Protein 5Y5E (pdb70)

Foldseek 3Di:
DVLQVLLCVLAVDGSLQQCQFFQQRHPDGWADGPDQLSVLRVQLVVLCVVLVVVVADLVPADWDWDQDPVGIDTGDPDPSNRSSVVSSRSSSVSCNVCSVPRDSCRRVNPNVPRHHGGDDD

Organism: Homo sapiens (NCBI:txid9606)

Structure (mmCIF, N/CA/C/O backbone):
data_5Y5E
#
_entry.id   5Y5E
#
_cell.length_a   48.726
_cell.length_b   61.063
_cell.length_c   63.356
_cell.angle_alpha   90.000
_cell.angle_beta   90.000
_cell.angle_gamma   90.000
#
_symmetry.space_group_name_H-M   'P 21 2 2'
#
loop_
_entity.id
_entity.type
_entity.pdbx_description
1 polymer 'Group IIE secretory phospholipase A2'
2 non-polymer GLYCEROL
3 non-polymer '2-[2-methyl-3-oxamoyl-1-[[2-(trifluoromethyl)phenyl]methyl]indol-4-yl]oxyethanoic acid'
4 non-polymer 'CHLORIDE ION'
5 non-polymer 'CALCIUM ION'
6 non-polymer 2-[3-(2-HYDROXY-1,1-DIHYDROXYMETHYL-ETHYLAMINO)-PROPYLAMINO]-2-HYDROXYMETHYL-PROPANE-1,3-DIOL
7 non-polymer 'SODIUM ION'
8 water water
#
loop_
_atom_site.group_PDB
_atom_site.id
_atom_site.type_symbol
_atom_site.label_atom_id
_atom_site.label_alt_id
_atom_site.label_comp_id
_atom_site.label_asym_id
_atom_site.label_entity_id
_atom_site.label_seq_id
_atom_site.pdbx_PDB_ins_code
_atom_site.Cartn_x
_atom_site.Cartn_y
_atom_site.Cartn_z
_atom_site.occupancy
_atom_site.B_iso_or_equiv
_atom_site.auth_seq_id
_atom_site.auth_comp_id
_atom_site.auth_asym_id
_atom_site.auth_atom_id
_atom_site.pdbx_PDB_model_num
ATOM 1 N N . VAL A 1 3 ? 9.870 -20.668 -4.685 1.00 44.69 3 VAL A N 1
ATOM 2 C CA . VAL A 1 3 ? 8.436 -21.051 -4.427 1.00 42.34 3 VAL A CA 1
ATOM 3 C C . VAL A 1 3 ? 7.474 -20.015 -5.025 1.00 37.00 3 VAL A C 1
ATOM 4 O O . VAL A 1 3 ? 6.719 -20.343 -5.939 1.00 34.47 3 VAL A O 1
ATOM 8 N N . GLN A 1 4 ? 7.566 -18.761 -4.578 1.00 33.56 4 GLN A N 1
ATOM 9 C CA . GLN A 1 4 ? 6.703 -17.690 -5.064 1.00 30.95 4 GLN A CA 1
ATOM 10 C C . GLN A 1 4 ? 6.762 -17.518 -6.594 1.00 23.72 4 GLN A C 1
ATOM 11 O O . G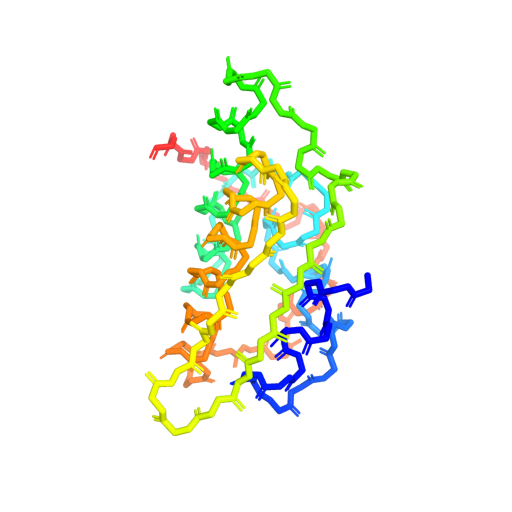LN A 1 4 ? 5.735 -17.553 -7.255 1.00 24.53 4 GLN A O 1
ATOM 17 N N . PHE A 1 5 ? 7.947 -17.298 -7.147 1.00 23.18 5 PHE A N 1
ATOM 18 C CA . PHE A 1 5 ? 8.066 -17.092 -8.618 1.00 19.94 5 PHE A CA 1
ATOM 19 C C . PHE A 1 5 ? 7.547 -18.320 -9.338 1.00 19.18 5 PHE A C 1
ATOM 20 O O . PHE A 1 5 ? 6.783 -18.209 -10.275 1.00 18.40 5 PHE A O 1
ATOM 28 N N . GLY A 1 6 ? 7.905 -19.497 -8.839 1.00 19.73 6 GLY A N 1
ATOM 29 C CA . GLY A 1 6 ? 7.417 -20.752 -9.400 1.00 19.76 6 GLY A CA 1
ATOM 30 C C . GLY A 1 6 ? 5.914 -20.864 -9.394 1.00 19.54 6 GLY A C 1
ATOM 31 O O . GLY A 1 6 ? 5.289 -21.278 -10.384 1.00 18.44 6 GLY A O 1
ATOM 32 N N . VAL A 1 7 ? 5.307 -20.454 -8.280 1.00 20.27 7 VAL A N 1
ATOM 33 C CA . VAL A 1 7 ? 3.858 -20.424 -8.195 1.00 20.46 7 VAL A CA 1
ATOM 34 C C . VAL A 1 7 ? 3.281 -19.435 -9.192 1.00 18.87 7 VAL A C 1
ATOM 35 O O . VAL A 1 7 ? 2.293 -19.736 -9.862 1.00 19.17 7 VAL A O 1
ATOM 39 N N . MET A 1 8 ? 3.914 -18.269 -9.329 1.00 18.22 8 MET A N 1
ATOM 40 C CA . MET A 1 8 ? 3.473 -17.293 -10.321 1.00 17.44 8 MET A CA 1
ATOM 41 C C . MET A 1 8 ? 3.576 -17.853 -11.741 1.00 17.40 8 MET A C 1
ATOM 42 O O . MET A 1 8 ? 2.654 -17.705 -12.538 1.00 17.01 8 MET A O 1
ATOM 47 N N . ILE A 1 9 ? 4.681 -18.533 -12.035 1.00 18.03 9 ILE A N 1
ATOM 48 C CA . ILE A 1 9 ? 4.849 -19.137 -13.357 1.00 18.64 9 ILE A CA 1
ATOM 49 C C . ILE A 1 9 ? 3.712 -20.135 -13.640 1.00 19.06 9 ILE A C 1
ATOM 50 O O . ILE A 1 9 ? 3.094 -20.093 -14.708 1.00 19.13 9 ILE A O 1
ATOM 55 N N . GLU A 1 10 ? 3.430 -21.003 -12.681 1.00 22.11 10 GLU A N 1
ATOM 56 C CA . GLU A 1 10 ? 2.391 -22.030 -12.874 1.00 24.20 10 GLU A CA 1
ATOM 57 C C . GLU A 1 10 ? 1.017 -21.401 -13.102 1.00 23.80 10 GLU A C 1
ATOM 58 O O . GLU A 1 10 ? 0.356 -21.710 -14.077 1.00 24.16 10 GLU A O 1
ATOM 64 N N . LYS A 1 11 ? 0.636 -20.451 -12.259 1.00 25.13 11 LYS A N 1
ATOM 65 C CA . LYS A 1 11 ? -0.626 -19.738 -12.441 1.00 26.04 11 LYS A CA 1
ATOM 66 C C . LYS A 1 11 ? -0.748 -19.048 -13.789 1.00 24.62 11 LYS A C 1
ATOM 67 O O . LYS A 1 11 ? -1.798 -19.092 -14.408 1.00 25.25 11 LYS A O 1
ATOM 73 N N . MET A 1 12 ? 0.323 -18.417 -14.267 1.00 23.45 12 MET A N 1
ATOM 74 C CA . MET A 1 12 ? 0.231 -17.637 -15.497 1.00 22.81 12 MET A CA 1
ATOM 75 C C . MET A 1 12 ? 0.396 -18.441 -16.790 1.00 21.07 12 MET A C 1
ATOM 76 O O . MET A 1 12 ? -0.095 -18.009 -17.827 1.00 20.52 12 MET A O 1
ATOM 81 N N . THR A 1 13 ? 1.088 -19.579 -16.748 1.00 21.09 13 THR A N 1
ATOM 82 C CA . THR A 1 13 ? 1.428 -20.323 -17.979 1.00 22.66 13 THR A CA 1
ATOM 83 C C . THR A 1 13 ? 0.721 -21.675 -18.166 1.00 25.19 13 THR A C 1
ATOM 84 O O . THR A 1 13 ? 0.768 -22.235 -19.262 1.00 27.26 13 THR A O 1
ATOM 88 N N . GLY A 1 14 ? 0.130 -22.224 -17.111 1.00 26.40 14 GLY A N 1
ATOM 89 C CA . GLY A 1 14 ? -0.361 -23.613 -17.138 1.00 27.23 14 GLY A CA 1
ATOM 90 C C . GLY A 1 14 ? 0.718 -24.692 -17.121 1.00 28.27 14 GLY A C 1
ATOM 91 O O . GLY A 1 14 ? 0.393 -25.874 -17.135 1.00 28.61 14 GLY A O 1
ATOM 92 N N . LYS A 1 15 ? 2.000 -24.320 -17.079 1.00 27.52 15 LYS A N 1
ATOM 93 C CA . LYS A 1 15 ? 3.077 -25.295 -17.056 1.00 27.88 15 LYS A CA 1
ATOM 94 C C . LYS A 1 15 ? 3.615 -25.367 -15.665 1.00 28.14 15 LYS A C 1
ATOM 95 O O . LYS A 1 15 ? 3.443 -24.458 -14.893 1.00 29.44 15 LYS A O 1
ATOM 101 N N . SER A 1 16 ? 4.294 -26.461 -15.367 1.00 30.06 16 SER A N 1
ATOM 102 C CA . SER A 1 16 ? 5.120 -26.574 -14.184 1.00 29.58 16 SER A CA 1
ATOM 103 C C . SER A 1 16 ? 6.236 -25.512 -14.195 1.00 30.04 16 SER A C 1
ATOM 104 O O . SER A 1 16 ? 6.752 -25.154 -15.263 1.00 28.83 16 SER A O 1
ATOM 107 N N . ALA A 1 17 ? 6.618 -25.039 -13.007 1.00 28.80 17 ALA A N 1
ATOM 108 C CA . ALA A 1 17 ? 7.743 -24.101 -12.851 1.00 30.36 17 ALA A CA 1
ATOM 109 C C . ALA A 1 17 ? 9.042 -24.667 -13.426 1.00 31.05 17 ALA A C 1
ATOM 110 O O . ALA A 1 17 ? 9.838 -23.936 -14.008 1.00 26.15 17 ALA A O 1
ATOM 112 N N . LEU A 1 18 ? 9.208 -25.983 -13.270 1.00 32.35 18 LEU A N 1
ATOM 113 C CA . LEU A 1 18 ? 10.389 -26.731 -13.717 1.00 35.64 18 LEU A CA 1
ATOM 114 C C . LEU A 1 18 ? 10.649 -26.559 -15.224 1.00 33.96 18 LEU A C 1
ATOM 115 O O . LEU A 1 18 ? 11.801 -26.567 -15.659 1.00 34.41 18 LEU A O 1
ATOM 120 N N . GLN A 1 19 ? 9.577 -26.403 -16.004 1.00 30.36 19 GLN A N 1
ATOM 121 C CA . GLN A 1 19 ? 9.670 -26.203 -17.453 1.00 29.69 19 GLN A CA 1
ATOM 122 C C . GLN A 1 19 ? 10.217 -24.849 -17.898 1.00 29.16 19 GLN A C 1
ATOM 123 O O . GLN A 1 19 ? 10.502 -24.656 -19.079 1.00 29.65 19 GLN A O 1
ATOM 129 N N . TYR A 1 20 ? 10.315 -23.899 -16.977 1.00 27.32 20 TYR A N 1
ATOM 130 C CA . TYR A 1 20 ? 10.986 -22.640 -17.247 1.00 26.25 20 TYR A CA 1
ATOM 131 C C . TYR A 1 20 ? 12.330 -22.561 -16.546 1.00 30.35 20 TYR A C 1
ATOM 132 O O . TYR A 1 20 ? 13.228 -21.881 -17.015 1.00 36.46 20 TYR A O 1
ATOM 141 N N . GLY A 1 21 ? 12.499 -23.287 -15.449 1.00 31.31 21 GLY A N 1
ATOM 142 C CA . GLY A 1 21 ? 13.684 -23.149 -14.644 1.00 28.10 21 GLY A CA 1
ATOM 143 C C . GLY A 1 21 ? 15.042 -23.457 -15.176 1.00 26.57 21 GLY A C 1
ATOM 144 O O . GLY A 1 21 ? 16.043 -23.082 -14.524 1.00 27.51 21 GLY A O 1
ATOM 145 N N A ASP A 1 22 ? 15.030 -24.126 -16.317 0.50 23.25 22 ASP A N 1
ATOM 146 N N B ASP A 1 22 ? 15.179 -24.142 -16.321 0.50 24.17 22 ASP A N 1
ATOM 147 C CA A ASP A 1 22 ? 16.185 -24.541 -17.011 0.50 22.31 22 ASP A CA 1
ATOM 148 C CA B ASP A 1 22 ? 16.508 -24.203 -17.027 0.50 23.63 22 ASP A CA 1
ATOM 149 C C A ASP A 1 22 ? 15.726 -24.511 -18.464 0.50 20.86 22 ASP A C 1
ATOM 150 C C B ASP A 1 22 ? 16.404 -24.171 -18.569 0.50 20.86 22 ASP A C 1
ATOM 151 O O A ASP A 1 22 ? 15.386 -25.560 -19.011 0.50 20.67 22 ASP A O 1
ATOM 152 O O B ASP A 1 22 ? 17.171 -24.780 -19.314 0.50 21.46 22 ASP A O 1
ATOM 161 N N . TYR A 1 23 ? 15.517 -23.315 -19.016 1.00 19.06 23 TYR A N 1
ATOM 162 C CA . TYR A 1 23 ? 15.159 -23.181 -20.416 1.00 16.88 23 TYR A CA 1
ATOM 163 C C . TYR A 1 23 ? 16.123 -22.262 -21.134 1.00 16.07 23 TYR A C 1
ATOM 164 O O . TYR A 1 23 ? 16.531 -21.226 -20.592 1.00 15.80 23 TYR A O 1
ATOM 173 N N . GLY A 1 24 ? 16.487 -22.638 -22.355 1.00 15.23 24 GLY A N 1
ATOM 174 C CA . GLY A 1 24 ? 17.350 -21.793 -23.191 1.00 15.54 24 GLY A CA 1
ATOM 175 C C . GLY A 1 24 ? 18.678 -21.469 -22.534 1.00 15.50 24 GLY A C 1
ATOM 176 O O . GLY A 1 24 ? 19.236 -22.297 -21.802 1.00 15.43 24 GLY A O 1
ATOM 177 N N . CYS A 1 25 ? 19.188 -20.269 -22.803 1.00 15.35 25 CYS A N 1
ATOM 178 C CA . CYS A 1 25 ? 20.457 -19.816 -22.267 1.00 15.83 25 CYS A CA 1
ATOM 179 C C . CYS A 1 25 ? 20.360 -18.912 -21.043 1.00 16.10 25 CYS A C 1
ATOM 180 O O . CYS A 1 25 ? 21.384 -18.692 -20.378 1.00 16.83 25 CYS A O 1
ATOM 183 N N . TYR A 1 26 ? 19.161 -18.388 -20.737 1.00 16.03 26 TYR A N 1
ATOM 184 C CA . TYR A 1 26 ? 18.963 -17.441 -19.629 1.00 15.72 26 TYR A CA 1
ATOM 185 C C . TYR A 1 26 ? 18.028 -17.876 -18.495 1.00 15.43 26 TYR A C 1
ATOM 186 O O . TYR A 1 26 ? 18.130 -17.336 -17.399 1.00 15.42 26 TYR A O 1
ATOM 195 N N . CYS A 1 27 ? 17.125 -18.810 -18.734 1.00 15.41 27 CYS A N 1
ATOM 196 C CA . CYS A 1 27 ? 16.163 -19.176 -17.676 1.00 16.65 27 CYS A CA 1
ATOM 197 C C . CYS A 1 27 ? 16.872 -20.127 -16.722 1.00 20.05 27 CYS A C 1
ATOM 198 O O . CYS A 1 27 ? 17.349 -21.187 -17.131 1.00 21.97 27 CYS A O 1
ATOM 201 N N . GLY A 1 28 ? 16.917 -19.761 -15.449 1.00 22.63 28 GLY A N 1
ATOM 202 C CA . GLY A 1 28 ? 17.737 -20.473 -14.468 1.00 26.46 28 GLY A CA 1
ATOM 203 C C . GLY A 1 28 ? 18.916 -19.605 -14.101 1.00 29.37 28 GLY A C 1
ATOM 204 O O . GLY A 1 28 ? 19.096 -18.530 -14.675 1.00 31.40 28 GLY A O 1
ATOM 205 N N . ILE A 1 29 ? 19.733 -20.066 -13.168 1.00 29.76 29 ILE A N 1
ATOM 206 C CA . ILE A 1 29 ? 20.810 -19.226 -12.614 1.00 33.93 29 ILE A CA 1
ATOM 207 C C . ILE A 1 29 ? 21.832 -18.759 -13.674 1.00 32.18 29 ILE A C 1
ATOM 208 O O . ILE A 1 29 ? 22.372 -19.557 -14.431 1.00 33.76 29 ILE A O 1
ATOM 213 N N . GLY A 1 30 ? 22.071 -17.449 -13.715 1.00 31.55 30 GLY A N 1
ATOM 214 C CA . GLY A 1 30 ? 23.041 -16.872 -14.641 1.00 31.13 30 GLY A CA 1
ATOM 215 C C . GLY A 1 30 ? 22.571 -16.922 -16.080 1.00 29.07 30 GLY A C 1
ATOM 216 O O . GLY A 1 30 ? 21.369 -16.940 -16.363 1.00 28.46 30 GLY A O 1
ATOM 217 N N . GLY A 1 31 ? 23.525 -16.953 -16.990 1.00 29.64 31 GLY A N 1
ATOM 218 C CA . GLY A 1 31 ? 23.220 -16.944 -18.402 1.00 29.71 31 GLY A CA 1
ATOM 219 C C . GLY A 1 31 ? 24.269 -16.211 -19.184 1.00 28.71 31 GLY A C 1
ATOM 220 O O . GLY A 1 31 ? 24.969 -15.374 -18.659 1.00 28.95 31 GLY A O 1
ATOM 221 N N . SER A 1 32 ? 24.366 -16.541 -20.454 1.00 27.51 32 SER A N 1
ATOM 222 C CA . SER A 1 32 ? 25.391 -15.998 -21.330 1.00 27.15 32 SER A CA 1
ATOM 223 C C . SER A 1 32 ? 24.961 -16.224 -22.769 1.00 24.38 32 SER A C 1
ATOM 224 O O . SER A 1 32 ? 24.046 -17.003 -23.036 1.00 21.65 32 SER A O 1
ATOM 227 N N . HIS A 1 33 ? 25.631 -15.535 -23.692 1.00 22.52 33 HIS A N 1
ATOM 228 C CA . HIS A 1 33 ? 25.436 -15.735 -25.123 1.00 21.63 33 HIS A CA 1
ATOM 229 C C . HIS A 1 33 ? 24.063 -15.231 -25.586 1.00 19.49 33 HIS A C 1
ATOM 230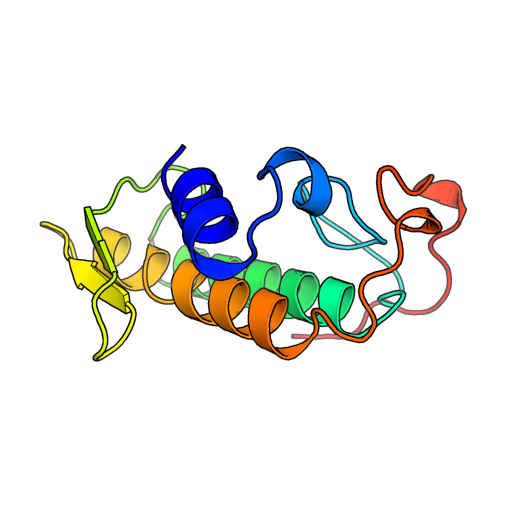 O O . HIS A 1 33 ? 23.439 -14.437 -24.895 1.00 22.12 33 HIS A O 1
ATOM 237 N N . TRP A 1 34 ? 23.609 -15.610 -26.771 1.00 18.47 34 TRP A N 1
ATOM 238 C CA . TRP A 1 34 ? 22.415 -15.020 -27.330 1.00 17.46 34 TRP A CA 1
ATOM 239 C C . TRP A 1 34 ? 21.180 -15.842 -26.915 1.00 17.15 34 TRP A C 1
ATOM 240 O O . TRP A 1 34 ? 21.206 -17.069 -26.994 1.00 16.43 34 TRP A O 1
ATOM 251 N N . PRO A 1 35 ? 20.110 -15.169 -26.451 1.00 16.73 35 PRO A N 1
ATOM 252 C CA . PRO A 1 35 ? 18.866 -15.893 -26.142 1.00 16.37 35 PRO A CA 1
ATOM 253 C C . PRO A 1 35 ? 18.327 -16.705 -27.306 1.00 15.62 35 PRO A C 1
ATOM 254 O O . PRO A 1 35 ? 18.397 -16.271 -28.463 1.00 17.32 35 PRO A O 1
ATOM 258 N N . VAL A 1 36 ? 17.815 -17.896 -27.017 1.00 14.48 36 VAL A N 1
ATOM 259 C CA . VAL A 1 36 ? 17.347 -18.778 -28.076 1.00 15.24 36 VAL A CA 1
ATOM 260 C C . VAL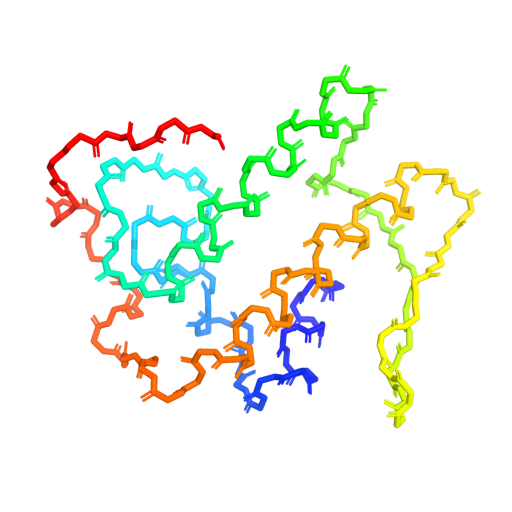 A 1 36 ? 16.032 -18.374 -28.735 1.00 15.32 36 VAL A C 1
ATOM 261 O O . VAL A 1 36 ? 15.791 -18.715 -29.886 1.00 15.67 36 VAL A O 1
ATOM 265 N N . ASP A 1 37 ? 15.142 -17.725 -27.980 1.00 15.00 37 ASP A N 1
ATOM 266 C CA . ASP A 1 37 ? 13.817 -17.377 -28.462 1.00 14.09 37 ASP A CA 1
ATOM 267 C C . ASP A 1 37 ? 13.181 -16.319 -27.538 1.00 14.14 37 ASP A C 1
ATOM 268 O O . ASP A 1 37 ? 13.844 -15.813 -26.614 1.00 13.69 37 ASP A O 1
ATOM 273 N N . GLN A 1 38 ? 11.918 -15.970 -27.790 1.00 15.47 38 GLN A N 1
ATOM 274 C CA . GLN A 1 38 ? 11.279 -14.887 -27.015 1.00 16.36 38 GLN A CA 1
ATOM 275 C C . GLN A 1 38 ? 11.162 -15.237 -25.521 1.00 15.35 38 GLN A C 1
ATOM 276 O O . GLN A 1 38 ? 11.377 -14.372 -24.669 1.00 14.29 38 GLN A O 1
ATOM 282 N N . THR A 1 39 ? 10.833 -16.495 -25.218 1.00 15.10 39 THR A N 1
ATOM 283 C CA . THR A 1 39 ? 10.759 -16.957 -23.817 1.00 14.34 39 THR A CA 1
ATOM 284 C C . THR A 1 39 ? 12.099 -16.739 -23.116 1.00 14.39 39 THR A C 1
ATOM 285 O O . THR A 1 39 ? 12.145 -16.257 -21.989 1.00 13.96 39 THR A O 1
ATOM 289 N N . ASP A 1 40 ? 13.193 -17.062 -23.805 1.00 13.96 40 ASP A N 1
ATOM 290 C CA . ASP A 1 40 ? 14.528 -16.901 -23.246 1.00 13.61 40 ASP A CA 1
ATOM 291 C C . ASP A 1 40 ? 14.854 -15.417 -23.023 1.00 13.06 40 ASP A C 1
ATOM 292 O O . ASP A 1 40 ? 15.467 -15.070 -22.017 1.00 12.73 40 ASP A O 1
ATOM 297 N N . TRP A 1 41 ? 14.422 -14.554 -23.949 1.00 13.58 41 TRP A N 1
ATOM 298 C CA . TRP A 1 41 ? 14.541 -13.121 -23.782 1.00 14.14 41 TRP A CA 1
ATOM 299 C C . TRP A 1 41 ? 13.811 -12.651 -22.516 1.00 13.88 41 TRP A C 1
ATOM 300 O O . TRP A 1 41 ? 14.320 -11.776 -21.815 1.00 13.69 41 TRP A O 1
ATOM 311 N N . CYS A 1 42 ? 12.665 -13.259 -22.192 1.00 13.64 42 CYS A N 1
ATOM 312 C CA . CYS A 1 42 ? 11.971 -12.922 -20.918 1.00 13.49 42 CYS A CA 1
ATOM 313 C C . CYS A 1 42 ? 12.928 -13.144 -19.763 1.00 13.42 42 CYS A C 1
ATOM 314 O O . CYS A 1 42 ? 12.972 -12.347 -18.828 1.00 13.43 42 CYS A O 1
ATOM 317 N N . CYS A 1 43 ? 13.683 -14.242 -19.806 1.00 13.13 43 CYS A N 1
ATOM 318 C CA . CYS A 1 43 ? 14.646 -14.553 -18.750 1.00 13.44 43 CYS A CA 1
ATOM 319 C C . CYS A 1 43 ? 15.879 -13.635 -18.718 1.00 13.83 43 CYS A C 1
ATOM 320 O O . CYS A 1 43 ? 16.346 -13.243 -17.641 1.00 13.38 43 CYS A O 1
ATOM 323 N N . HIS A 1 44 ? 16.412 -13.302 -19.896 1.00 13.57 44 HIS A N 1
ATOM 324 C CA . HIS A 1 44 ? 17.428 -12.247 -19.988 1.00 13.53 44 HIS A CA 1
ATOM 325 C C . HIS A 1 44 ? 16.964 -10.940 -19.305 1.00 13.47 44 HIS A C 1
ATOM 326 O O . HIS A 1 44 ? 17.672 -10.384 -18.469 1.00 14.44 44 HIS A O 1
ATOM 333 N N . ALA A 1 45 ? 15.768 -10.479 -19.648 1.00 13.60 45 ALA A N 1
ATOM 334 C CA . ALA A 1 45 ? 15.206 -9.253 -19.038 1.00 13.68 45 ALA A CA 1
ATOM 335 C C . ALA A 1 45 ? 15.038 -9.410 -17.524 1.00 13.93 45 ALA A C 1
ATOM 336 O O . ALA A 1 45 ? 15.317 -8.483 -16.770 1.00 13.32 45 ALA A O 1
ATOM 338 N N . HIS A 1 46 ? 14.588 -10.583 -17.091 1.00 13.45 46 HIS A N 1
ATOM 339 C CA . HIS A 1 46 ? 14.369 -10.864 -15.660 1.00 13.95 46 HIS A CA 1
ATOM 340 C C . HIS A 1 46 ? 15.699 -10.817 -14.889 1.00 13.84 46 HIS A C 1
ATOM 341 O O . HIS A 1 46 ? 15.768 -10.270 -13.787 1.00 13.05 46 HIS A O 1
ATOM 348 N N . ASP A 1 47 ? 16.766 -11.388 -15.472 1.00 13.70 47 ASP A N 1
ATOM 349 C CA . ASP A 1 47 ? 18.098 -11.275 -14.889 1.00 14.61 47 ASP A CA 1
ATOM 350 C C . ASP A 1 47 ? 18.538 -9.820 -14.760 1.00 13.31 47 ASP A C 1
ATOM 351 O O . ASP A 1 47 ? 19.079 -9.428 -13.718 1.00 12.69 47 ASP A O 1
ATOM 356 N N . CYS A 1 48 ? 18.295 -9.034 -15.804 1.00 13.25 48 CYS A N 1
ATOM 357 C CA . CYS A 1 48 ? 18.605 -7.599 -15.766 1.00 13.69 48 CYS A CA 1
ATOM 358 C C . CYS A 1 48 ? 17.797 -6.902 -14.662 1.00 13.04 48 CYS A C 1
ATOM 359 O O . CYS A 1 48 ? 18.302 -6.041 -13.941 1.00 11.74 48 CYS A O 1
ATOM 362 N N . CYS A 1 49 ? 16.530 -7.289 -14.562 1.00 12.17 49 CYS A N 1
ATOM 363 C CA . CYS A 1 49 ? 15.633 -6.723 -13.524 1.00 11.98 49 CYS A CA 1
ATOM 364 C C . CYS A 1 49 ? 16.174 -6.990 -12.118 1.00 11.70 49 CYS A C 1
ATOM 365 O O . CYS A 1 49 ? 16.293 -6.067 -11.308 1.00 12.44 49 CYS A O 1
ATOM 368 N N . TYR A 1 50 ? 16.548 -8.235 -11.835 1.00 11.21 50 TYR A N 1
ATOM 369 C CA . TYR A 1 50 ? 17.186 -8.564 -10.568 1.00 11.67 50 TYR A CA 1
ATOM 370 C C . TYR A 1 50 ? 18.481 -7.783 -10.328 1.00 11.56 50 TYR A C 1
ATOM 371 O O . TYR A 1 50 ? 18.745 -7.349 -9.211 1.00 10.80 50 TYR A O 1
ATOM 380 N N . GLY A 1 51 ? 19.273 -7.586 -11.389 1.00 11.86 51 GLY A N 1
ATOM 381 C CA . GLY A 1 51 ? 20.500 -6.784 -11.289 1.00 12.31 51 GLY A CA 1
ATOM 382 C C . GLY A 1 51 ? 20.202 -5.372 -10.819 1.00 12.67 51 GLY A C 1
ATOM 383 O O . GLY A 1 51 ? 20.928 -4.815 -9.986 1.00 12.82 51 GLY A O 1
ATOM 384 N N . ARG A 1 52 ? 19.149 -4.773 -11.375 1.00 13.18 52 ARG A N 1
ATOM 385 C CA . ARG A 1 52 ? 18.746 -3.414 -10.993 1.00 13.20 52 ARG A CA 1
ATOM 386 C C . ARG A 1 52 ? 18.342 -3.372 -9.505 1.00 12.93 52 ARG A C 1
ATOM 387 O O . ARG A 1 52 ? 18.683 -2.442 -8.763 1.00 12.51 52 ARG A O 1
ATOM 395 N N . LEU A 1 53 ? 17.607 -4.394 -9.079 1.00 12.06 53 LEU A N 1
ATOM 396 C CA . LEU A 1 53 ? 17.209 -4.517 -7.677 1.00 12.68 53 LEU A CA 1
ATOM 397 C C . LEU A 1 53 ? 18.404 -4.673 -6.733 1.00 12.73 53 LEU A C 1
ATOM 398 O O . LEU A 1 53 ? 18.436 -4.063 -5.662 1.00 12.52 53 LEU A O 1
ATOM 403 N N . GLU A 1 54 ? 19.394 -5.470 -7.143 1.00 14.41 54 GLU A N 1
ATOM 404 C CA . GLU A 1 54 ? 20.614 -5.621 -6.364 1.00 15.39 54 GLU A CA 1
ATOM 405 C C . GLU A 1 54 ? 21.309 -4.265 -6.197 1.00 15.32 54 GLU A C 1
ATOM 406 O O . GLU A 1 54 ? 21.759 -3.933 -5.103 1.00 15.01 54 GLU A O 1
ATOM 412 N N . LYS A 1 55 ? 21.353 -3.482 -7.266 1.00 15.87 55 LYS A N 1
ATOM 413 C CA . LYS A 1 55 ? 22.011 -2.169 -7.230 1.00 17.80 55 LYS A CA 1
ATOM 414 C C . LYS A 1 55 ? 21.271 -1.187 -6.307 1.00 17.92 55 LYS A C 1
ATOM 415 O O . LYS A 1 55 ? 21.903 -0.297 -5.750 1.00 17.66 55 LYS A O 1
ATOM 421 N N . LEU A 1 56 ? 19.952 -1.361 -6.136 1.00 15.71 56 LEU A N 1
ATOM 422 C CA . LEU A 1 56 ? 19.154 -0.609 -5.160 1.00 15.91 56 LEU A CA 1
ATOM 423 C C . LEU A 1 56 ? 19.272 -1.060 -3.688 1.00 15.94 56 LEU A C 1
ATOM 424 O O . LEU A 1 56 ? 18.641 -0.448 -2.796 1.00 16.94 56 LEU A O 1
ATOM 429 N N . GLY A 1 57 ? 20.042 -2.112 -3.426 1.00 14.99 57 GLY A N 1
ATOM 430 C CA . GLY A 1 57 ? 20.237 -2.647 -2.090 1.00 15.62 57 GLY A CA 1
ATOM 431 C C . GLY A 1 57 ? 19.348 -3.825 -1.745 1.00 15.39 57 GLY A C 1
ATOM 432 O O . GLY A 1 57 ? 19.413 -4.323 -0.628 1.00 15.89 57 GLY A O 1
ATOM 433 N N . CYS A 1 58 ? 18.535 -4.300 -2.697 1.00 14.36 58 CYS A N 1
ATOM 434 C CA . CYS A 1 58 ? 17.685 -5.454 -2.472 1.00 14.05 58 CYS A CA 1
ATOM 435 C C . CYS A 1 58 ? 18.430 -6.767 -2.706 1.00 14.90 58 CYS A C 1
ATOM 436 O O . CYS A 1 58 ? 19.523 -6.792 -3.301 1.00 13.74 58 CYS A O 1
ATOM 439 N N . GLU A 1 59 ? 17.828 -7.850 -2.225 1.00 14.30 59 GLU A N 1
ATOM 440 C CA . GLU A 1 59 ? 18.336 -9.205 -2.416 1.00 16.82 59 GLU A CA 1
ATOM 441 C C . GLU A 1 59 ? 17.267 -10.058 -3.123 1.00 15.08 59 GLU A C 1
ATOM 442 O O . GLU A 1 59 ? 16.702 -10.972 -2.513 1.00 14.88 59 GLU A O 1
ATOM 448 N N . PRO A 1 60 ? 16.983 -9.765 -4.418 1.00 14.68 60 PRO A N 1
ATOM 449 C CA . PRO A 1 60 ? 15.807 -10.359 -5.054 1.00 14.66 60 PRO A CA 1
ATOM 450 C C . PRO A 1 60 ? 15.831 -11.873 -5.118 1.00 15.71 60 PRO A C 1
ATOM 451 O O . PRO A 1 60 ? 14.765 -12.469 -5.152 1.00 14.81 60 PRO A O 1
ATOM 455 N N . LYS A 1 61 ? 17.020 -12.487 -5.111 1.00 17.13 61 LYS A N 1
ATOM 456 C CA . LYS A 1 61 ? 17.092 -13.960 -5.078 1.00 20.49 61 LYS A CA 1
ATOM 457 C C . LYS A 1 61 ? 16.532 -14.542 -3.799 1.00 20.32 61 LYS A C 1
ATOM 458 O O . LYS A 1 61 ? 16.130 -15.705 -3.777 1.00 22.54 61 LYS A O 1
ATOM 464 N N . LEU A 1 62 ? 16.525 -13.747 -2.733 1.00 20.21 62 LEU A N 1
ATOM 465 C CA . LEU A 1 62 ? 16.046 -14.183 -1.420 1.00 21.19 62 LEU A CA 1
ATOM 466 C C . LEU A 1 62 ? 14.723 -13.567 -0.963 1.00 20.75 62 LEU A C 1
ATOM 467 O O . LEU A 1 62 ? 14.142 -14.041 0.022 1.00 19.86 62 LEU A O 1
ATOM 472 N N . GLU A 1 63 ? 14.245 -12.518 -1.631 1.00 18.84 63 GLU A N 1
ATOM 473 C CA . GLU A 1 63 ? 13.102 -11.763 -1.112 1.00 19.76 63 GLU A CA 1
ATOM 474 C C . GLU A 1 63 ? 11.830 -12.607 -1.227 1.00 20.19 63 GLU A C 1
ATOM 475 O O . GLU A 1 63 ? 11.627 -13.315 -2.203 1.00 21.01 63 GLU A O 1
ATOM 481 N N . LYS A 1 64 ? 10.992 -12.531 -0.201 1.00 20.99 64 LYS A N 1
ATOM 482 C CA . LYS A 1 64 ? 9.721 -13.242 -0.155 1.00 22.73 64 LYS A CA 1
ATOM 483 C C . LYS A 1 64 ? 8.623 -12.199 -0.249 1.00 19.75 64 LYS A C 1
ATOM 484 O O . LYS A 1 64 ? 8.631 -11.264 0.524 1.00 21.59 64 LYS A O 1
ATOM 490 N N . TYR A 1 65 ? 7.676 -12.378 -1.160 1.00 16.67 65 TYR A N 1
ATOM 491 C CA . TYR A 1 65 ? 6.592 -11.393 -1.344 1.00 1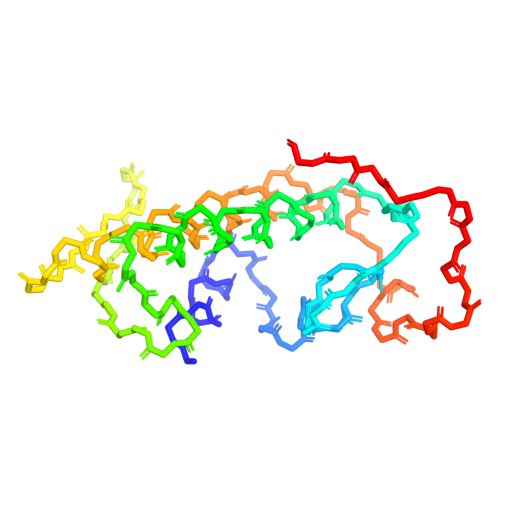4.93 65 TYR A CA 1
ATOM 492 C C . TYR A 1 65 ? 5.220 -12.074 -1.355 1.00 15.12 65 TYR A C 1
ATOM 493 O O . TYR A 1 65 ? 5.112 -13.322 -1.300 1.00 15.55 65 TYR A O 1
ATOM 502 N N . LEU A 1 66 ? 4.177 -11.262 -1.466 1.00 14.00 66 LEU A N 1
ATOM 503 C CA . LEU A 1 66 ? 2.809 -11.745 -1.578 1.00 14.16 66 LEU A CA 1
ATOM 504 C C . LEU A 1 66 ? 2.208 -11.355 -2.901 1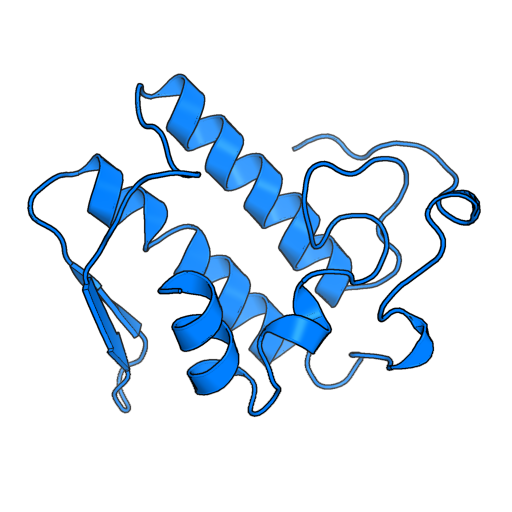.00 13.63 66 LEU A C 1
ATOM 505 O O . LEU A 1 66 ? 2.481 -10.265 -3.435 1.00 13.57 66 LEU A O 1
ATOM 510 N N . PHE A 1 67 ? 1.369 -12.222 -3.444 1.00 13.39 67 PHE A N 1
ATOM 511 C CA . PHE A 1 67 ? 0.654 -11.859 -4.634 1.00 14.23 67 PHE A CA 1
ATOM 512 C C . PHE A 1 67 ? -0.613 -12.622 -4.825 1.00 14.77 67 PHE A C 1
ATOM 513 O O . PHE A 1 67 ? -0.734 -13.733 -4.337 1.00 14.59 67 PHE A O 1
ATOM 521 N N . SER A 1 68 ? -1.512 -12.027 -5.595 1.00 16.25 68 SER A N 1
ATOM 522 C CA . SER A 1 68 ? -2.743 -12.693 -5.998 1.00 19.00 68 SER A CA 1
ATOM 523 C C . SER A 1 68 ? -2.911 -12.544 -7.488 1.00 22.36 68 SER A C 1
ATOM 524 O O . SER A 1 68 ? -2.353 -11.626 -8.097 1.00 19.38 68 SER A O 1
ATOM 527 N N . VAL A 1 69 ? -3.695 -13.457 -8.062 1.00 25.22 69 VAL A N 1
ATOM 528 C CA . VAL A 1 69 ? -4.050 -13.415 -9.475 1.00 30.68 69 VAL A CA 1
ATOM 529 C C . VAL A 1 69 ? -5.569 -13.450 -9.583 1.00 34.87 69 VAL A C 1
ATOM 530 O O . VAL A 1 69 ? -6.197 -14.436 -9.175 1.00 38.91 69 VAL A O 1
ATOM 534 N N . SER A 1 70 ? -6.134 -12.370 -10.107 1.00 38.37 70 SER A N 1
ATOM 535 C CA . SER A 1 70 ? -7.550 -12.273 -10.441 1.00 40.75 70 SER A CA 1
ATOM 536 C C . SER A 1 70 ? -7.701 -12.021 -11.944 1.00 45.78 70 SER A C 1
ATOM 537 O O . SER A 1 70 ? -6.731 -12.119 -12.706 1.00 43.94 70 SER A O 1
ATOM 540 N N . GLU A 1 71 ? -8.928 -11.697 -12.353 1.00 48.33 71 GLU A N 1
ATOM 541 C CA . GLU A 1 71 ? -9.247 -11.240 -13.707 1.00 48.30 71 GLU A CA 1
ATOM 542 C C . GLU A 1 71 ? -8.567 -9.923 -14.071 1.00 46.85 71 GLU A C 1
ATOM 543 O O . GLU A 1 71 ? -8.296 -9.682 -15.246 1.00 45.84 71 GLU A O 1
ATOM 549 N N . ARG A 1 72 ? -8.314 -9.061 -13.084 1.00 45.86 72 ARG A N 1
ATOM 550 C CA . ARG A 1 72 ? -7.616 -7.778 -13.327 1.00 44.41 72 ARG A CA 1
ATOM 551 C C . ARG A 1 72 ? -6.102 -7.938 -13.533 1.00 39.93 72 ARG A C 1
ATOM 552 O O . ARG A 1 72 ? -5.448 -7.013 -14.014 1.00 39.07 72 ARG A O 1
ATOM 560 N N . GLY A 1 73 ? -5.562 -9.088 -13.132 1.00 35.65 73 GLY A N 1
ATOM 561 C CA . GLY A 1 73 ? -4.152 -9.415 -13.332 1.00 31.82 73 GLY A CA 1
ATOM 562 C C . GLY A 1 73 ? -3.448 -9.878 -12.068 1.00 27.34 73 GLY A C 1
ATOM 563 O O . GLY A 1 73 ? -4.039 -10.541 -11.210 1.00 26.74 73 GLY A O 1
ATOM 564 N N . ILE A 1 74 ? -2.154 -9.576 -12.003 1.00 22.92 74 ILE A N 1
ATOM 565 C CA . ILE A 1 74 ? -1.299 -9.945 -10.891 1.00 20.26 74 ILE A CA 1
ATOM 566 C C . ILE A 1 74 ? -1.201 -8.722 -10.015 1.00 18.01 74 ILE A C 1
ATOM 567 O O . ILE A 1 74 ? -0.843 -7.648 -10.479 1.00 17.23 74 ILE A O 1
ATOM 572 N N . PHE A 1 75 ? -1.533 -8.899 -8.739 1.00 16.99 75 PHE A N 1
ATOM 573 C CA . PHE A 1 75 ? -1.411 -7.845 -7.754 1.00 15.82 75 PHE A CA 1
ATOM 574 C C . PHE A 1 75 ? -0.254 -8.215 -6.830 1.00 14.71 75 PHE A C 1
ATOM 575 O O . PHE A 1 75 ? -0.275 -9.281 -6.216 1.00 14.44 75 PHE A O 1
ATOM 583 N N . CYS A 1 76 ? 0.728 -7.321 -6.721 1.00 13.24 76 CYS A N 1
ATOM 584 C CA . CYS A 1 76 ? 1.907 -7.542 -5.893 1.00 13.19 76 CYS A CA 1
ATOM 585 C C . CYS A 1 76 ? 1.764 -6.855 -4.539 1.00 12.62 76 CYS A C 1
ATOM 586 O O . CYS A 1 76 ? 1.178 -5.767 -4.436 1.00 12.68 76 CYS A O 1
ATOM 589 N N . ALA A 1 77 ? 2.338 -7.470 -3.517 1.00 13.03 77 ALA A N 1
ATOM 590 C CA . ALA A 1 77 ? 2.341 -6.893 -2.163 1.00 13.60 77 ALA A CA 1
ATOM 591 C C . ALA A 1 77 ? 3.522 -7.379 -1.351 1.00 13.28 77 ALA A C 1
ATOM 592 O O . ALA A 1 77 ? 4.221 -8.332 -1.735 1.00 13.73 77 ALA A O 1
ATOM 594 N N . GLY A 1 78 ? 3.745 -6.713 -0.229 1.00 12.99 78 GLY A N 1
ATOM 595 C CA . GLY A 1 78 ? 4.839 -7.065 0.653 1.00 13.44 78 GLY A CA 1
ATOM 596 C C . GLY A 1 78 ? 5.117 -5.962 1.635 1.00 13.09 78 GLY A C 1
ATOM 597 O O . GLY A 1 78 ? 4.843 -4.795 1.360 1.00 12.73 78 GLY A O 1
ATOM 598 N N . ARG A 1 79 ? 5.654 -6.343 2.786 1.00 14.16 79 ARG A N 1
ATOM 599 C CA A ARG A 1 79 ? 5.960 -5.378 3.837 0.53 14.88 79 ARG A CA 1
ATOM 600 C CA B ARG A 1 79 ? 5.986 -5.393 3.849 0.47 14.76 79 ARG A CA 1
ATOM 601 C C . ARG A 1 79 ? 6.992 -4.342 3.370 1.00 14.98 79 ARG A C 1
ATOM 602 O O . ARG A 1 79 ? 6.887 -3.147 3.703 1.00 14.48 79 ARG A O 1
ATOM 617 N N . THR A 1 80 ? 7.972 -4.783 2.587 1.00 14.37 80 THR A N 1
ATOM 618 C CA . THR A 1 80 ? 9.048 -3.879 2.180 1.00 13.79 80 THR A CA 1
ATOM 619 C C . THR A 1 80 ? 9.013 -3.562 0.690 1.00 12.76 80 THR A C 1
ATOM 620 O O . THR A 1 80 ? 8.520 -4.342 -0.142 1.00 12.12 80 THR A O 1
ATOM 624 N N . THR A 1 81 ? 9.554 -2.400 0.366 1.00 11.70 81 THR A N 1
ATOM 625 C CA . THR A 1 81 ? 9.712 -2.001 -1.034 1.00 12.08 81 THR A CA 1
ATOM 626 C C . THR A 1 81 ? 10.511 -3.016 -1.876 1.00 11.70 81 THR A C 1
ATOM 627 O O . THR A 1 81 ? 10.111 -3.337 -3.011 1.00 11.37 81 THR A O 1
ATOM 631 N N . CYS A 1 82 ? 11.568 -3.579 -1.304 1.00 11.51 82 CYS A N 1
ATOM 632 C CA . CYS A 1 82 ? 12.352 -4.614 -1.993 1.00 11.89 82 CYS A CA 1
ATOM 633 C C . CYS A 1 82 ? 11.530 -5.850 -2.312 1.00 11.91 82 CYS A C 1
ATOM 634 O O . CYS A 1 82 ? 11.706 -6.436 -3.361 1.00 11.37 82 CYS A O 1
ATOM 637 N N . GLN A 1 83 ? 10.627 -6.245 -1.410 1.00 11.92 83 GLN A N 1
ATOM 638 C CA . GLN A 1 83 ? 9.733 -7.391 -1.689 1.00 12.17 83 GLN A CA 1
ATOM 639 C C . GLN A 1 83 ? 8.796 -7.048 -2.850 1.00 11.71 83 GLN A C 1
ATOM 640 O O . GLN A 1 83 ? 8.615 -7.838 -3.779 1.00 11.49 83 GLN A O 1
ATOM 646 N N . ARG A 1 84 ? 8.246 -5.838 -2.828 1.00 11.36 84 ARG A N 1
ATOM 647 C CA . ARG A 1 84 ? 7.340 -5.424 -3.885 1.00 11.71 84 ARG A CA 1
ATOM 648 C C . ARG A 1 84 ? 8.046 -5.296 -5.251 1.00 10.89 84 ARG A C 1
ATOM 649 O O . ARG A 1 84 ? 7.489 -5.685 -6.285 1.00 9.99 84 ARG A O 1
ATOM 657 N N . LEU A 1 85 ? 9.279 -4.785 -5.232 1.00 10.41 85 LEU A N 1
ATOM 658 C CA . LEU A 1 85 ? 10.115 -4.709 -6.454 1.00 10.65 85 LEU A CA 1
ATOM 659 C C . LEU A 1 85 ? 10.390 -6.092 -7.033 1.00 10.77 85 LEU A C 1
ATOM 660 O O . LEU A 1 85 ? 10.320 -6.298 -8.249 1.00 11.06 85 LEU A O 1
ATOM 665 N N . THR A 1 86 ? 10.688 -7.039 -6.161 1.00 11.11 86 THR A N 1
ATOM 666 C CA . THR A 1 86 ? 10.983 -8.392 -6.621 1.00 11.37 86 THR A CA 1
ATOM 667 C C . THR A 1 86 ? 9.727 -8.969 -7.289 1.00 11.53 86 THR A C 1
ATOM 668 O O . THR A 1 86 ? 9.798 -9.581 -8.364 1.00 10.77 86 THR A O 1
ATOM 672 N N . CYS A 1 87 ? 8.572 -8.748 -6.659 1.00 11.29 87 CYS A N 1
ATOM 673 C CA . CYS A 1 87 ? 7.292 -9.174 -7.238 1.00 11.49 87 CYS A CA 1
ATOM 674 C C . CYS A 1 87 ? 7.073 -8.549 -8.628 1.00 11.76 87 CYS A C 1
ATOM 675 O O . CYS A 1 87 ? 6.603 -9.216 -9.548 1.00 12.47 87 CYS A O 1
ATOM 678 N N . GLU A 1 88 ? 7.427 -7.278 -8.785 1.00 11.89 88 GLU A N 1
ATOM 679 C CA A GLU A 1 88 ? 7.256 -6.595 -10.071 0.50 11.90 88 GLU A CA 1
ATOM 680 C CA B GLU A 1 88 ? 7.261 -6.581 -10.048 0.50 12.27 88 GLU A CA 1
ATOM 681 C C . GLU A 1 88 ? 8.146 -7.208 -11.142 1.00 11.45 88 GLU A C 1
ATOM 682 O O . GLU A 1 88 ? 7.713 -7.380 -12.262 1.00 11.24 88 GLU A O 1
ATOM 693 N N . CYS A 1 89 ? 9.389 -7.514 -10.810 1.00 11.46 89 CYS A N 1
ATOM 694 C CA . CYS A 1 89 ? 10.282 -8.184 -11.800 1.00 11.72 89 CYS A CA 1
ATOM 695 C C . CYS A 1 89 ? 9.702 -9.557 -12.216 1.00 11.84 89 CYS A C 1
ATOM 696 O O . CYS A 1 89 ? 9.642 -9.907 -13.401 1.00 11.98 89 CYS A O 1
ATOM 699 N N . ASP A 1 90 ? 9.258 -10.315 -11.217 1.00 11.97 90 ASP A N 1
ATOM 700 C CA . ASP A 1 90 ? 8.685 -11.636 -11.436 1.00 12.17 90 ASP A CA 1
ATOM 701 C C . ASP A 1 90 ? 7.406 -11.558 -12.271 1.00 12.36 90 ASP A C 1
ATOM 702 O O . ASP A 1 90 ? 7.214 -12.359 -13.192 1.00 13.51 90 ASP A O 1
ATOM 707 N N . LYS A 1 91 ? 6.514 -10.623 -11.927 1.00 12.46 91 LYS A N 1
ATOM 708 C CA . LYS A 1 91 ? 5.283 -10.383 -12.675 1.00 13.12 91 LYS A CA 1
ATOM 709 C C . LYS A 1 91 ? 5.569 -10.118 -14.149 1.00 13.25 91 LYS A C 1
ATOM 710 O O . LYS A 1 91 ? 4.931 -10.700 -15.050 1.00 12.22 91 LYS A O 1
ATOM 716 N N . ARG A 1 92 ? 6.504 -9.214 -14.406 1.00 13.97 92 ARG A N 1
ATOM 717 C CA . ARG A 1 92 ? 6.832 -8.887 -15.787 1.00 14.84 92 ARG A CA 1
ATOM 718 C C . ARG A 1 92 ? 7.306 -10.149 -16.514 1.00 14.19 92 ARG A C 1
ATOM 719 O O . ARG A 1 92 ? 6.892 -10.386 -17.655 1.00 13.51 92 ARG A O 1
ATOM 727 N N . ALA A 1 93 ? 8.147 -10.948 -15.855 1.00 13.85 93 ALA A N 1
ATOM 728 C CA . ALA A 1 93 ? 8.660 -12.173 -16.473 1.00 13.90 93 ALA A CA 1
ATOM 729 C C . ALA A 1 93 ? 7.537 -13.176 -16.713 1.00 14.49 93 ALA A C 1
ATOM 730 O O . ALA A 1 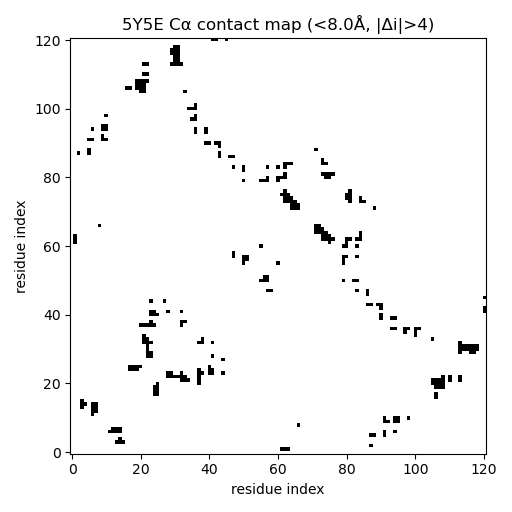93 ? 7.441 -13.772 -17.799 1.00 13.17 93 ALA A O 1
ATOM 732 N N . ALA A 1 94 ? 6.672 -13.361 -15.713 1.00 14.20 94 ALA A N 1
ATOM 733 C CA . ALA A 1 94 ? 5.597 -14.333 -15.844 1.00 14.43 94 ALA A CA 1
ATOM 734 C C . ALA A 1 94 ? 4.595 -13.927 -16.936 1.00 14.24 94 ALA A C 1
ATOM 735 O O . ALA A 1 94 ? 4.124 -14.781 -17.703 1.00 14.63 94 ALA A O 1
ATOM 737 N N . LEU A 1 95 ? 4.292 -12.627 -17.037 1.00 14.03 95 LEU A N 1
ATOM 738 C CA . LEU A 1 95 ? 3.471 -12.119 -18.141 1.00 15.18 95 LEU A CA 1
ATOM 739 C C . LEU A 1 95 ? 4.142 -12.310 -19.488 1.00 15.27 95 LEU A C 1
ATOM 740 O O . LEU A 1 95 ? 3.491 -12.628 -20.486 1.00 16.38 95 LEU A O 1
ATOM 745 N N . CYS A 1 96 ? 5.447 -12.108 -19.504 1.00 14.83 96 CYS A N 1
ATOM 746 C CA . CYS A 1 96 ? 6.234 -12.319 -20.719 1.00 14.68 96 CYS A CA 1
ATOM 747 C C . CYS A 1 96 ? 6.176 -13.800 -21.143 1.00 14.66 96 CYS A C 1
ATOM 748 O O . CYS A 1 96 ? 5.955 -14.107 -22.340 1.00 14.90 96 CYS A O 1
ATOM 751 N N . PHE A 1 97 ? 6.339 -14.711 -20.187 1.00 14.01 97 PHE A N 1
ATOM 752 C CA . PHE A 1 97 ? 6.190 -16.137 -20.492 1.00 15.03 97 PHE A CA 1
ATOM 753 C C . PHE A 1 97 ? 4.821 -16.437 -21.100 1.00 16.79 97 PHE A C 1
ATOM 754 O O . PHE A 1 97 ? 4.736 -17.105 -22.140 1.00 17.33 97 PHE A O 1
ATOM 762 N N . ARG A 1 98 ? 3.756 -15.960 -20.454 1.00 17.64 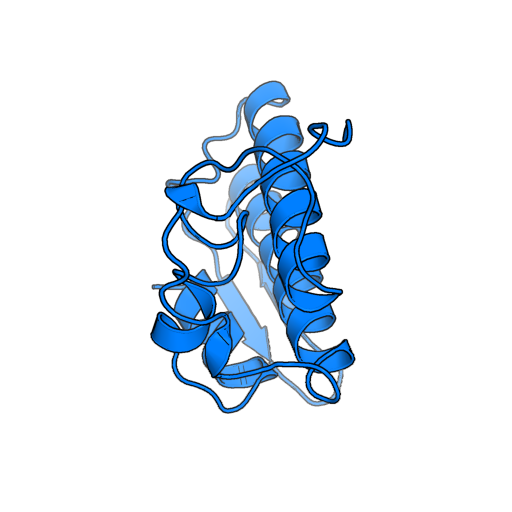98 ARG A N 1
ATOM 763 C CA . ARG A 1 98 ? 2.403 -16.179 -20.963 1.00 18.65 98 ARG A CA 1
ATOM 764 C C . ARG A 1 98 ? 2.228 -15.627 -22.374 1.00 18.34 98 ARG A C 1
ATOM 765 O O . ARG A 1 98 ? 1.663 -16.310 -23.230 1.00 18.64 98 ARG A O 1
ATOM 773 N N . ARG A 1 99 ? 2.678 -14.399 -22.597 1.00 17.78 99 ARG A N 1
ATOM 774 C CA . ARG A 1 99 ? 2.567 -13.737 -23.893 1.00 19.43 99 ARG A CA 1
ATOM 775 C C . ARG A 1 99 ? 3.263 -14.527 -25.023 1.00 19.03 99 ARG A C 1
ATOM 776 O O . ARG A 1 99 ? 2.832 -14.489 -26.177 1.00 19.06 99 ARG A O 1
ATOM 784 N N . ASN A 1 100 ? 4.323 -15.241 -24.671 1.00 18.40 100 ASN A N 1
ATOM 785 C CA . ASN A 1 100 ? 5.100 -16.032 -25.626 1.00 18.86 100 ASN A CA 1
ATOM 786 C C . ASN A 1 100 ? 4.841 -17.534 -25.624 1.00 18.92 100 ASN A C 1
ATOM 787 O O . ASN A 1 100 ? 5.659 -18.288 -26.172 1.00 18.68 100 ASN A O 1
ATOM 792 N N . LEU A 1 101 ? 3.711 -17.983 -25.057 1.00 18.50 101 LEU A N 1
ATOM 793 C CA . LEU A 1 101 ? 3.386 -19.429 -25.046 1.00 20.34 101 LEU A CA 1
ATOM 794 C C . LEU A 1 101 ? 3.317 -20.037 -26.442 1.00 20.15 101 LEU A C 1
ATOM 795 O O . LEU A 1 101 ? 3.646 -21.214 -26.617 1.00 19.66 101 LEU A O 1
ATOM 800 N N . GLY A 1 102 ? 2.896 -19.227 -27.415 1.00 20.77 102 GLY A N 1
ATOM 801 C CA . GLY A 1 102 ? 2.862 -19.608 -28.825 1.00 21.30 102 GLY A CA 1
ATOM 802 C C . GLY A 1 102 ? 4.166 -20.087 -29.432 1.00 21.69 102 GLY A C 1
ATOM 803 O O . GLY A 1 102 ? 4.133 -20.892 -30.351 1.00 21.67 102 GLY A O 1
ATOM 804 N N . THR A 1 103 ? 5.312 -19.609 -28.936 1.00 20.87 103 THR A N 1
ATOM 805 C CA . THR A 1 103 ? 6.622 -20.072 -29.429 1.00 20.31 103 THR A CA 1
ATOM 806 C C . THR A 1 103 ? 7.443 -20.869 -28.426 1.00 20.16 103 THR A C 1
ATOM 807 O O . THR A 1 103 ? 8.554 -21.285 -28.752 1.00 20.81 103 THR A O 1
ATOM 811 N N . TYR A 1 104 ? 6.921 -21.087 -27.220 1.00 18.95 104 TYR A N 1
ATOM 812 C CA . TYR A 1 104 ? 7.568 -21.985 -26.258 1.00 17.94 104 TYR A CA 1
ATOM 813 C C . TYR A 1 104 ? 7.857 -23.315 -26.976 1.00 17.81 104 TYR A C 1
ATOM 814 O O . TYR A 1 104 ? 6.977 -23.868 -27.624 1.00 16.92 104 TYR A O 1
ATOM 823 N N . ASN A 1 105 ? 9.094 -23.781 -26.885 1.00 17.22 105 ASN A N 1
ATOM 824 C CA . ASN A 1 105 ? 9.495 -25.039 -27.524 1.00 17.59 105 ASN A CA 1
ATOM 825 C C . ASN A 1 105 ? 10.120 -25.960 -26.490 1.00 17.59 105 ASN A C 1
ATOM 826 O O . ASN A 1 105 ? 11.141 -25.617 -25.872 1.00 17.56 105 ASN A O 1
ATOM 831 N N . ARG A 1 106 ? 9.515 -27.142 -26.331 1.00 18.84 106 ARG A N 1
ATOM 832 C CA . ARG A 1 106 ? 9.998 -28.153 -25.382 1.00 19.37 106 ARG A CA 1
ATOM 833 C C . ARG A 1 106 ? 11.446 -28.545 -25.600 1.00 19.12 106 ARG A C 1
ATOM 834 O O . ARG A 1 106 ? 12.119 -28.934 -24.646 1.00 19.47 106 ARG A O 1
ATOM 842 N N . LYS A 1 107 ? 11.947 -28.422 -26.830 1.00 19.04 107 LYS A N 1
ATOM 843 C CA . LYS A 1 107 ? 13.358 -28.741 -27.098 1.00 19.75 107 LYS A CA 1
ATOM 844 C C . LYS A 1 107 ? 14.366 -27.809 -26.374 1.00 19.43 107 LYS A C 1
ATOM 845 O O . LYS A 1 107 ? 15.536 -28.153 -26.247 1.00 18.80 107 LYS A O 1
ATOM 851 N N . TYR A 1 108 ? 13.921 -26.625 -25.947 1.00 18.16 108 TYR A N 1
ATOM 852 C CA . TYR A 1 108 ? 14.765 -25.675 -25.233 1.00 18.55 108 TYR A CA 1
ATOM 853 C C . TYR A 1 108 ? 14.702 -25.814 -23.716 1.00 19.00 108 TYR A C 1
ATOM 854 O O . TYR A 1 108 ? 15.473 -25.158 -22.997 1.00 17.74 108 TYR A O 1
ATOM 863 N N . ALA A 1 109 ? 13.823 -26.673 -23.215 1.00 19.64 109 ALA A N 1
ATOM 864 C CA . ALA A 1 109 ? 13.858 -27.013 -21.800 1.00 20.93 109 ALA A CA 1
ATOM 865 C C . ALA A 1 109 ? 15.104 -27.882 -21.544 1.00 22.15 109 ALA A C 1
ATOM 866 O O . ALA A 1 109 ? 15.423 -28.751 -22.347 1.00 21.11 109 ALA A O 1
ATOM 868 N N . HIS A 1 110 ? 15.832 -27.614 -20.460 1.00 23.87 110 HIS A N 1
ATOM 869 C CA . HIS A 1 110 ? 17.071 -28.338 -20.138 1.00 25.12 110 HIS A CA 1
ATOM 870 C C . HIS A 1 110 ? 18.092 -28.258 -21.249 1.00 26.16 110 HIS A C 1
ATOM 871 O O . HIS A 1 110 ? 18.735 -29.237 -21.616 1.00 26.33 110 HIS A O 1
ATOM 878 N N . TYR A 1 111 ? 18.244 -27.057 -21.789 1.00 25.91 111 TYR A N 1
ATOM 879 C CA . TYR A 1 111 ? 19.074 -26.851 -22.939 1.00 25.31 111 TYR A CA 1
ATOM 880 C C . TYR A 1 111 ? 20.553 -26.947 -22.529 1.00 28.07 111 TYR A C 1
ATOM 881 O O . TYR A 1 111 ? 20.946 -26.295 -21.573 1.00 30.18 111 TYR A O 1
ATOM 890 N N . PRO A 1 112 ? 21.356 -27.786 -23.222 1.00 30.30 112 PRO A N 1
ATOM 891 C CA . PRO A 1 112 ? 22.776 -27.884 -22.869 1.00 33.23 112 PRO A CA 1
ATOM 892 C C . PRO A 1 112 ? 23.476 -26.546 -23.079 1.00 34.13 112 PRO A C 1
ATOM 893 O O . PRO A 1 112 ? 23.449 -25.986 -24.175 1.00 29.20 112 PRO A O 1
ATOM 897 N N . ASN A 1 113 ? 24.076 -26.041 -22.013 1.00 37.15 113 ASN A N 1
ATOM 898 C CA . ASN A 1 113 ? 24.627 -24.696 -22.007 1.00 39.40 113 ASN A CA 1
ATOM 899 C C . ASN A 1 113 ? 25.762 -24.510 -23.022 1.00 38.43 113 ASN A C 1
ATOM 900 O O . ASN A 1 113 ? 26.005 -23.406 -23.515 1.00 36.40 113 ASN A O 1
ATOM 905 N N . LYS A 1 114 ? 26.423 -25.611 -23.348 1.00 39.78 114 LYS A N 1
ATOM 906 C CA . LYS A 1 114 ? 27.401 -25.677 -24.425 1.00 40.12 114 LYS A CA 1
ATOM 907 C C . LYS A 1 114 ? 26.850 -25.192 -25.759 1.00 36.10 114 LYS A C 1
ATOM 908 O O . LYS A 1 114 ? 27.609 -24.708 -26.582 1.00 35.44 114 LYS A O 1
ATOM 914 N N . LEU A 1 115 ? 25.542 -25.338 -25.988 1.00 31.90 115 LEU A N 1
ATOM 915 C CA . LEU A 1 115 ? 24.925 -24.877 -27.239 1.00 29.73 115 LEU A CA 1
ATOM 916 C C . LEU A 1 115 ? 24.675 -23.371 -27.277 1.00 26.59 115 LEU A C 1
ATOM 917 O O . LEU A 1 115 ? 24.278 -22.839 -28.318 1.00 27.15 115 LEU A O 1
ATOM 922 N N . CYS A 1 116 ? 24.881 -22.677 -26.160 1.00 22.46 116 CYS A N 1
ATOM 923 C CA . CYS A 1 116 ? 24.716 -21.227 -26.152 1.00 21.94 116 CYS A CA 1
ATOM 924 C C . CYS A 1 116 ? 25.915 -20.582 -26.844 1.00 22.12 116 CYS A C 1
ATOM 925 O O . CYS A 1 116 ? 27.051 -20.777 -26.414 1.00 24.50 116 CYS A O 1
ATOM 928 N N . THR A 1 117 ? 25.642 -19.856 -27.920 1.00 22.31 117 THR A N 1
ATOM 929 C CA . THR A 1 117 ? 26.689 -19.237 -28.744 1.00 23.72 117 THR A CA 1
ATOM 930 C C . THR A 1 117 ? 26.347 -17.797 -29.055 1.00 24.83 117 THR A C 1
ATOM 931 O O . THR A 1 117 ? 25.217 -17.356 -28.844 1.00 24.93 117 THR A O 1
ATOM 935 N N . GLY A 1 118 ? 27.338 -17.080 -29.577 1.00 25.99 118 GLY A N 1
ATOM 936 C CA . GLY A 1 118 ? 27.167 -15.691 -29.960 1.00 24.65 118 GLY A CA 1
ATOM 937 C C . GLY A 1 118 ? 27.436 -14.723 -28.836 1.00 24.17 118 GLY A C 1
ATOM 938 O O . GLY A 1 118 ? 27.865 -15.115 -27.749 1.00 24.84 118 GLY A O 1
ATOM 939 N N . PRO A 1 119 ? 27.193 -13.435 -29.094 1.00 24.85 119 PRO A N 1
ATOM 940 C CA . PRO A 1 119 ? 27.446 -12.421 -28.089 1.00 25.24 119 PRO A CA 1
ATOM 941 C C . PRO A 1 119 ? 26.410 -12.448 -26.969 1.00 24.99 119 PRO A C 1
ATOM 942 O O . PRO A 1 119 ? 25.375 -13.089 -27.101 1.00 24.58 119 PRO A O 1
ATOM 946 N N . THR A 1 120 ? 26.718 -11.745 -25.887 1.00 27.25 120 THR A N 1
ATOM 947 C CA . THR A 1 120 ? 25.814 -11.573 -24.738 1.00 25.36 120 THR A CA 1
ATOM 948 C C . THR A 1 120 ? 25.172 -10.197 -24.858 1.00 25.75 120 THR A C 1
ATOM 949 O O . THR A 1 120 ? 25.889 -9.196 -24.741 1.00 27.83 120 THR A O 1
ATOM 953 N N . PRO A 1 121 ? 23.846 -10.123 -25.105 1.00 23.53 121 PRO A N 1
ATOM 954 C CA . PRO A 1 121 ? 23.215 -8.820 -25.236 1.00 24.12 121 PRO A CA 1
ATOM 955 C C . PRO A 1 121 ? 23.232 -8.047 -23.906 1.00 25.94 121 PRO A C 1
ATOM 956 O O . PRO A 1 121 ? 23.087 -8.663 -22.840 1.00 23.33 121 PRO A O 1
ATOM 960 N N . PRO A 1 122 ? 23.439 -6.715 -23.966 1.00 26.22 122 PRO A N 1
ATOM 961 C CA . PRO A 1 122 ? 23.477 -5.938 -22.730 1.00 26.44 122 PRO A CA 1
ATOM 962 C C . PRO A 1 122 ? 22.047 -5.742 -22.214 1.00 23.88 122 PRO A C 1
ATOM 963 O O . PRO A 1 122 ? 21.083 -5.942 -22.956 1.00 24.69 122 PRO A O 1
ATOM 967 N N . CYS A 1 123 ? 21.927 -5.324 -20.968 1.00 23.73 123 CYS A N 1
ATOM 968 C CA . CYS A 1 123 ? 20.615 -5.060 -20.375 1.00 25.57 123 CYS A CA 1
ATOM 969 C C . CYS A 1 123 ? 19.899 -3.868 -21.028 1.00 29.04 123 CYS A C 1
ATOM 970 O O . CYS A 1 123 ? 18.665 -3.836 -21.182 1.00 34.18 123 CYS A O 1
#

CATH classification: 1.20.90.10

InterPro domains:
  IPR001211 Phospholipase A2 [PR00389] (21-31)
  IPR001211 Phospholipase A2 [PR00389] (35-53)
  IPR001211 Phospholipase A2 [PR00389] (54-72)
  IPR001211 Phospholipase A2 [PR00389] (83-97)
  IPR001211 Phospholipase A2 [PR00389] (101-117)
  IPR001211 Phospholipase A2 [PTHR11716] (8-141)
  IPR016090 Phospholipase A2-like, central domain [PF00068] (21-127)
  IPR016090 Phospholipase A2-like, central domain [SM00085] (20-136)
  IPR016090 Phospholipase A2-like, central domain [cd00125] (20-135)
  IPR033113 Phospholipase A2, histidine active site [PS00118] (61-68)
  IPR036444 Phospholipase A2 domain superfamily [G3DSA:1.20.90.10] (20-142)
  IPR036444 Phospholipase A2 domain superfamily [SSF48619] (20-142)

GO terms:
  GO:0004623 A2-type glycerophospholipase activity (F, IDA)
  GO:0005509 calcium ion binding (F, IDA)
  GO:0005576 extracellular region (C, EXP)
  GO:0005737 cytoplasm (C, EXP)
  GO:0004623 A2-type glycerophospholipase activity (F, TAS)
  GO:0005576 extracellular region (C, TAS)
  GO:0006644 phospholipid metabolic process (P, TAS)
  GO:0006954 inflammatory response (P, TAS)
  GO:0005515 protein binding (F, IPI)

Nearest PDB structures (foldseek):
  5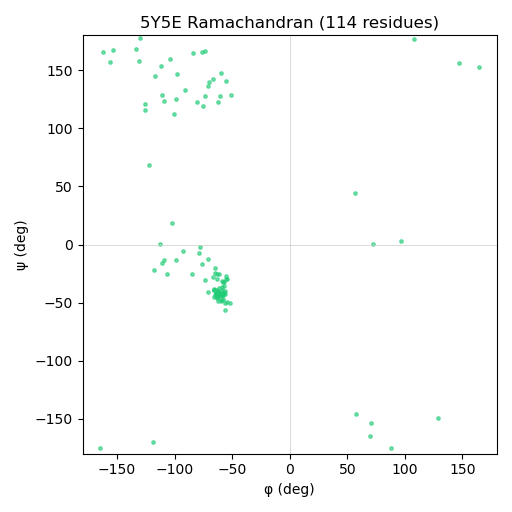y5e-assembly1_A  TM=1.008E+00  e=3.903E-24  Homo sapiens
  5wzw-assembly1_A  TM=1.007E+00  e=3.535E-23  Homo sapiens
  1poe-assembly1_A  TM=9.465E-01  e=5.062E-14  Homo sapiens
  5g3n-assembly2_B  TM=9.485E-01  e=1.165E-13  Homo sapiens
  1n28-assembly2_A  TM=9.674E-01  e=2.114E-13  Homo sapiens

Sequence (121 aa):
VQFGVMIEKMTGKSALQYGDDYGCYCGIGGSHWPVDQTDWCCHAHDCCYGRLEKLGCEPKLEKYLFSVSERGIFCAGRRTTCQRLTCEECDKRAALCFRRNLGTYNRKYAHYPNKLCTGPTPPC

Radius of gyration: 14.05 Å; Cα contacts (8 Å, |Δi|>4): 180; chains: 1; bounding box: 37×28×34 Å

B-factor: mean 22.89, std 9.93, range [9.99, 63.7]

Solvent-accessible surface area: 7375 Å² total; per-residue (Å²): 132,52,47,17,60,0,10,81,130,14,12,77,50,40,21,134,59,4,43,64,0,6,5,9,13,37,186,44,41,36,67,118,7,38,26,99,0,0,79,3,9,13,56,21,54,11,7,33,35,127,8,84,192,123,64,6,107,4,156,126,42,122,5,117,38,60,59,64,162,210,28,9,136,12,26,17,230,58,100,30,37,133,54,1,0,69,3,2,54,131,4,0,51,17,3,120,171,22,62,81,85,26,56,197,138,40,21,121,39,59,82,174,102,8,96,44,95,87,9,119,138

Secondary structure (DSSP, 8-state):
-HHHHHHHHHHSS-GGGTTTBTTTBSS---S--SSHHHHHHHHHHHHHHHHHHTT--TTT---EEEEETTEEEEE-SSHHHHHHHHHHHHHHHHHHHTGGG--GGGBT--GGG--S-----